Protein AF-A0AAD9PS33-F1 (afdb_monomer)

Sequence (125 aa):
MPIYRERLVDHPFTATILNNLSNNHRDLGEFDHAENYARQALDIRLELLADHRDTIKSLFDLGMALKANGKFREAKGFLELCKTMQEKVVNDKTLVKKTEEELRDVNRLLEMEQLQGVAKVCALF

Foldseek 3Di:
DVPCCPPVQQPLVQLVVLLVQLVVCLVVLVLVSSLVSLVSSLVSCCVPPNLDPSNLVSLQSNLVSCVSVLVLVVSLVSLVVSLVSCVVRVVDPVVNVVSVVVNVVSVVSVVVVVVVVVVVVVVVD

Mean predicted aligned error: 6.96 Å

pLDDT: mean 85.94, std 14.17, range [48.12, 97.12]

Structure (mmCIF, N/CA/C/O backbone):
data_AF-A0AAD9PS33-F1
#
_entry.id   AF-A0AAD9PS33-F1
#
loop_
_atom_site.group_PDB
_atom_site.id
_atom_site.type_symbol
_atom_site.label_atom_id
_atom_site.label_alt_id
_atom_site.label_comp_id
_atom_site.label_asym_id
_atom_site.label_entity_id
_atom_site.label_seq_id
_atom_site.pdbx_PDB_ins_code
_atom_site.Cartn_x
_atom_site.Cartn_y
_atom_site.Cartn_z
_atom_site.occupancy
_atom_site.B_iso_or_equiv
_atom_site.auth_seq_id
_atom_site.auth_comp_id
_atom_site.auth_asym_id
_atom_site.auth_atom_id
_atom_site.pdbx_PDB_model_num
ATOM 1 N N . MET A 1 1 ? -6.613 3.474 -21.973 1.00 51.94 1 MET A N 1
ATOM 2 C CA . MET A 1 1 ? -5.278 3.976 -22.378 1.00 51.94 1 MET A CA 1
ATOM 3 C C . MET A 1 1 ? -4.474 2.856 -23.063 1.00 51.94 1 MET A C 1
ATOM 5 O O . MET A 1 1 ? -3.626 2.259 -22.414 1.00 51.94 1 MET A O 1
ATOM 9 N N . PRO A 1 2 ? -4.743 2.521 -24.340 1.00 53.50 2 PRO A N 1
ATOM 10 C CA . PRO A 1 2 ? -4.170 1.330 -24.997 1.00 53.50 2 PRO A CA 1
ATOM 11 C C . PRO A 1 2 ? -2.664 1.440 -25.290 1.00 53.50 2 PRO A C 1
ATOM 13 O O . PRO A 1 2 ? -1.929 0.474 -25.140 1.00 53.50 2 PRO A O 1
ATOM 16 N N . ILE A 1 3 ? -2.189 2.646 -25.618 1.00 53.31 3 ILE A N 1
ATOM 17 C CA . ILE A 1 3 ? -0.833 2.882 -26.145 1.00 53.31 3 ILE A CA 1
ATOM 18 C C . ILE A 1 3 ? 0.268 2.540 -25.120 1.00 53.31 3 ILE A C 1
ATOM 20 O O . ILE A 1 3 ? 1.329 2.042 -25.490 1.00 53.31 3 ILE A O 1
ATOM 24 N N . TYR A 1 4 ? 0.019 2.748 -23.823 1.00 52.53 4 TYR A N 1
ATOM 25 C CA . TYR A 1 4 ? 0.994 2.424 -22.771 1.00 52.53 4 TYR A CA 1
ATOM 26 C C . TYR A 1 4 ? 1.117 0.912 -22.518 1.00 52.53 4 TYR A C 1
ATOM 28 O O . TYR A 1 4 ? 2.201 0.437 -22.188 1.00 52.53 4 TYR A O 1
ATOM 36 N N . ARG A 1 5 ? 0.036 0.150 -22.738 1.00 52.22 5 ARG A N 1
ATOM 37 C CA . ARG A 1 5 ? -0.025 -1.309 -22.538 1.00 52.22 5 ARG A CA 1
ATOM 38 C C . ARG A 1 5 ? 0.526 -2.129 -23.706 1.00 52.22 5 ARG A C 1
ATOM 40 O O . ARG A 1 5 ? 0.655 -3.331 -23.563 1.00 52.22 5 ARG A O 1
ATOM 47 N N . GLU A 1 6 ? 0.825 -1.520 -24.849 1.00 53.44 6 GLU A N 1
ATOM 48 C CA . GLU A 1 6 ? 1.408 -2.234 -25.999 1.00 53.44 6 GLU A CA 1
ATOM 49 C C . GLU A 1 6 ? 2.919 -2.009 -26.153 1.00 53.44 6 GLU A C 1
ATOM 51 O O . GLU A 1 6 ? 3.587 -2.802 -26.808 1.00 53.44 6 GLU A O 1
ATOM 56 N N . ARG A 1 7 ? 3.483 -0.942 -25.564 1.00 53.34 7 ARG A N 1
ATOM 57 C CA . ARG A 1 7 ? 4.892 -0.545 -25.791 1.00 53.34 7 ARG A CA 1
ATOM 58 C C . ARG A 1 7 ? 5.738 -0.308 -24.542 1.00 53.34 7 ARG A C 1
ATOM 60 O O . ARG A 1 7 ? 6.955 -0.243 -24.667 1.00 53.34 7 ARG A O 1
ATOM 67 N N . LEU A 1 8 ? 5.128 -0.148 -23.368 1.00 56.03 8 LEU A N 1
ATOM 68 C CA . LEU A 1 8 ? 5.801 0.224 -22.111 1.00 56.03 8 LEU A CA 1
ATOM 69 C C . LEU A 1 8 ? 5.342 -0.660 -20.940 1.00 56.03 8 LEU A C 1
ATOM 71 O O . LEU A 1 8 ? 5.358 -0.208 -19.794 1.00 56.03 8 LEU A O 1
ATOM 75 N N . VAL A 1 9 ? 4.888 -1.880 -21.249 1.00 55.78 9 VAL A N 1
ATOM 76 C CA . VAL A 1 9 ? 4.238 -2.818 -20.314 1.00 55.78 9 VAL A CA 1
ATOM 77 C C . VAL A 1 9 ? 5.030 -2.934 -19.018 1.00 55.78 9 VAL A C 1
ATOM 79 O O . VAL A 1 9 ? 4.466 -2.699 -17.953 1.00 55.78 9 VAL A O 1
ATOM 82 N N . ASP A 1 10 ? 6.352 -3.053 -19.144 1.00 60.84 10 ASP A N 1
ATOM 83 C CA . ASP A 1 10 ? 7.264 -3.177 -18.013 1.00 60.84 10 ASP A CA 1
ATOM 84 C C . ASP A 1 10 ? 8.231 -1.985 -17.976 1.00 60.84 10 ASP A C 1
ATOM 86 O O . ASP A 1 10 ? 9.451 -2.125 -18.035 1.00 60.84 10 ASP A O 1
ATOM 90 N N . HIS A 1 11 ? 7.695 -0.761 -17.919 1.00 69.19 11 HIS A N 1
ATOM 91 C CA . HIS A 1 11 ? 8.508 0.441 -17.710 1.00 69.19 11 HIS A CA 1
ATOM 92 C C . HIS A 1 11 ? 8.233 1.081 -16.336 1.00 69.19 11 HIS A C 1
ATOM 94 O O . HIS A 1 11 ? 7.066 1.299 -15.990 1.00 69.19 11 HIS A O 1
ATOM 100 N N . PRO A 1 12 ? 9.259 1.530 -15.580 1.00 75.69 12 PRO A N 1
ATOM 101 C CA . PRO A 1 12 ? 9.065 2.202 -14.284 1.00 75.69 12 PRO A CA 1
ATOM 102 C C . PRO A 1 12 ? 8.158 3.451 -14.337 1.00 75.69 12 PRO A C 1
ATOM 104 O O . PRO A 1 12 ? 7.503 3.820 -13.354 1.00 75.69 12 PRO A O 1
ATOM 107 N N . PHE A 1 13 ? 8.070 4.095 -15.506 1.00 83.62 13 PHE A N 1
ATOM 108 C CA . PHE A 1 13 ? 7.156 5.223 -15.740 1.00 83.62 13 PHE A CA 1
ATOM 109 C C . PHE A 1 13 ? 5.687 4.792 -15.778 1.00 83.62 13 PHE A C 1
ATOM 111 O O . PHE A 1 13 ? 4.841 5.513 -15.252 1.00 83.62 13 PHE A O 1
ATOM 118 N N . THR A 1 14 ? 5.381 3.610 -16.316 1.00 87.00 14 THR A N 1
ATOM 119 C CA . THR A 1 14 ? 4.024 3.048 -16.317 1.00 87.00 14 THR A CA 1
ATOM 120 C C . THR A 1 14 ? 3.552 2.810 -14.882 1.00 87.00 14 THR A C 1
ATOM 122 O O . THR A 1 14 ? 2.480 3.284 -14.509 1.00 87.00 14 THR A O 1
ATOM 125 N N . ALA A 1 15 ? 4.393 2.214 -14.028 1.00 90.69 15 ALA A N 1
ATOM 126 C CA . ALA A 1 15 ? 4.093 2.056 -12.601 1.00 90.69 15 ALA A CA 1
ATOM 127 C C . ALA A 1 15 ? 3.864 3.400 -11.885 1.00 90.69 15 ALA A C 1
ATOM 129 O O . ALA A 1 15 ? 2.998 3.523 -11.023 1.00 90.69 15 ALA A O 1
ATOM 130 N N . THR A 1 16 ? 4.615 4.439 -12.256 1.00 90.94 16 THR A N 1
ATOM 131 C CA . THR A 1 16 ? 4.440 5.783 -11.682 1.00 90.94 16 THR A CA 1
ATOM 132 C C . THR A 1 16 ? 3.090 6.394 -12.054 1.00 90.94 16 THR A C 1
ATOM 134 O O . THR A 1 16 ? 2.407 6.942 -11.190 1.00 90.94 16 THR A O 1
ATOM 137 N N . ILE A 1 17 ? 2.672 6.262 -13.316 1.00 91.81 17 ILE A N 1
ATOM 138 C CA . ILE A 1 17 ? 1.357 6.730 -13.775 1.00 91.81 17 ILE A CA 1
ATOM 139 C C . ILE A 1 17 ? 0.239 5.970 -13.054 1.00 91.81 17 ILE A C 1
ATOM 141 O O . ILE A 1 17 ? -0.714 6.590 -12.588 1.00 91.81 17 ILE A O 1
ATOM 145 N N . LEU A 1 18 ? 0.372 4.650 -12.913 1.00 93.62 18 LEU A N 1
ATOM 146 C CA . LEU A 1 18 ? -0.603 3.815 -12.212 1.00 93.62 18 LEU A CA 1
ATOM 147 C C . LEU A 1 18 ? -0.733 4.202 -10.729 1.00 93.62 18 LEU A C 1
ATOM 149 O O . LEU A 1 18 ? -1.852 4.360 -10.251 1.00 93.62 18 LEU A O 1
ATOM 153 N N . ASN A 1 19 ? 0.365 4.479 -10.015 1.00 93.38 19 ASN A N 1
ATOM 154 C CA . ASN A 1 19 ? 0.274 4.990 -8.637 1.00 93.38 19 ASN A CA 1
ATOM 155 C C . ASN A 1 19 ? -0.429 6.354 -8.559 1.00 93.38 19 ASN A C 1
ATOM 157 O O . ASN A 1 19 ? -1.196 6.599 -7.628 1.00 93.38 19 ASN A O 1
ATOM 161 N N . ASN A 1 20 ? -0.200 7.244 -9.527 1.00 94.44 20 ASN A N 1
ATOM 162 C CA . ASN A 1 20 ? -0.897 8.531 -9.564 1.00 94.44 20 ASN A CA 1
ATOM 163 C C . ASN A 1 20 ? -2.400 8.353 -9.819 1.00 94.44 20 ASN A C 1
ATOM 165 O O . ASN A 1 20 ? -3.205 9.006 -9.160 1.00 94.44 20 ASN A O 1
ATOM 169 N N . LEU A 1 21 ? -2.784 7.436 -10.714 1.00 95.31 21 LEU A N 1
ATOM 170 C CA . LEU A 1 21 ? -4.188 7.068 -10.909 1.00 95.31 21 LEU A CA 1
ATOM 171 C C . LEU A 1 21 ? -4.788 6.493 -9.627 1.00 95.31 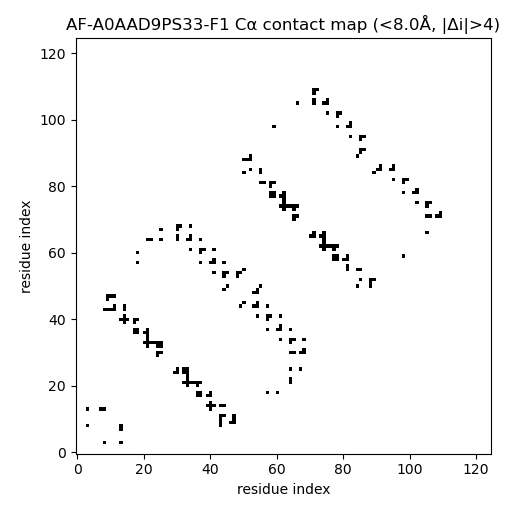21 LEU A C 1
ATOM 173 O O . LEU A 1 21 ? -5.866 6.922 -9.231 1.00 95.31 21 LEU A O 1
ATOM 177 N N . SER A 1 22 ? -4.073 5.601 -8.939 1.00 95.75 22 SER A N 1
ATOM 178 C CA . SER A 1 22 ? -4.509 5.069 -7.647 1.00 95.75 22 SER A CA 1
ATOM 179 C C . SER A 1 22 ? -4.836 6.183 -6.650 1.00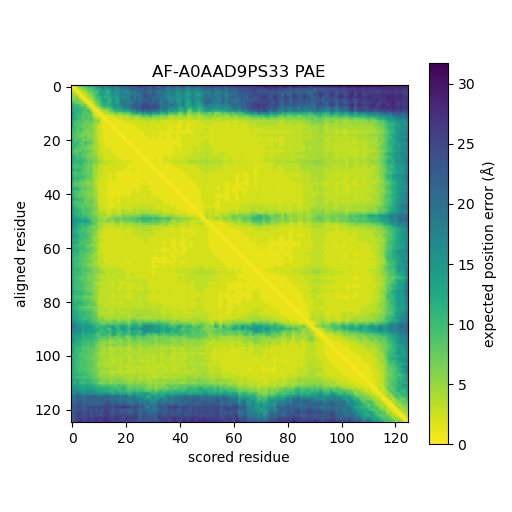 95.75 22 SER A C 1
ATOM 181 O O . SER A 1 22 ? -5.915 6.191 -6.060 1.00 95.75 22 SER A O 1
ATOM 183 N N . ASN A 1 23 ? -3.935 7.158 -6.496 1.00 94.31 23 ASN A N 1
ATOM 184 C CA . ASN A 1 23 ? -4.151 8.286 -5.591 1.00 94.31 23 ASN A CA 1
ATOM 185 C C . ASN A 1 23 ? -5.364 9.128 -5.999 1.00 94.31 23 ASN A C 1
ATOM 187 O O . ASN A 1 23 ? -6.207 9.410 -5.155 1.00 94.31 23 ASN A O 1
ATOM 191 N N . ASN A 1 24 ? -5.501 9.453 -7.287 1.00 96.75 24 ASN A N 1
ATOM 192 C CA . ASN A 1 24 ? -6.645 10.220 -7.781 1.00 96.75 24 ASN A CA 1
ATOM 193 C C . ASN A 1 24 ? -7.974 9.496 -7.518 1.00 96.75 24 ASN A C 1
ATOM 195 O O . ASN A 1 24 ? -8.916 10.103 -7.023 1.00 96.75 24 ASN A O 1
ATOM 199 N N . HIS A 1 25 ? -8.047 8.195 -7.812 1.00 96.44 25 HIS A N 1
ATOM 200 C CA . HIS A 1 25 ? -9.249 7.396 -7.566 1.00 96.44 25 HIS A CA 1
ATOM 201 C C . HIS A 1 25 ? -9.563 7.282 -6.070 1.00 96.44 25 HIS A C 1
ATOM 203 O O . HIS A 1 25 ? -10.725 7.366 -5.683 1.00 96.44 25 HIS A O 1
ATOM 209 N N . ARG A 1 26 ? -8.545 7.167 -5.209 1.00 94.94 26 ARG A N 1
ATOM 210 C CA . ARG A 1 26 ? -8.736 7.183 -3.753 1.00 94.94 26 ARG A CA 1
ATOM 211 C C . ARG A 1 26 ? -9.325 8.512 -3.284 1.00 94.94 26 ARG A C 1
ATOM 213 O O . ARG A 1 26 ? -10.250 8.506 -2.479 1.00 94.94 26 ARG A O 1
ATOM 220 N N . ASP A 1 27 ? -8.813 9.62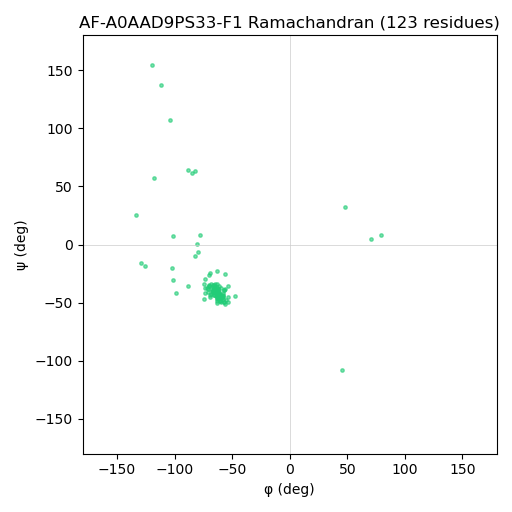7 -3.794 1.00 95.06 27 ASP A N 1
ATOM 221 C CA . ASP A 1 27 ? -9.278 10.966 -3.424 1.00 95.06 27 ASP A CA 1
ATOM 222 C C . ASP A 1 27 ? -10.705 11.241 -3.954 1.00 95.06 27 ASP A C 1
ATOM 224 O O . ASP A 1 27 ? -11.452 12.007 -3.349 1.00 95.06 27 ASP A O 1
ATOM 228 N N . LEU A 1 28 ? -11.117 10.554 -5.029 1.00 96.12 28 LEU A N 1
ATOM 229 C CA . LEU A 1 28 ? -12.498 10.521 -5.536 1.00 96.12 28 LEU A CA 1
ATOM 230 C C . LEU A 1 28 ? -13.425 9.556 -4.767 1.00 96.12 28 LEU A C 1
ATOM 232 O O . LEU A 1 28 ? -14.626 9.535 -5.027 1.00 96.12 28 LEU A O 1
ATOM 236 N N . GLY A 1 29 ? -12.901 8.757 -3.832 1.00 94.88 29 GLY A N 1
ATOM 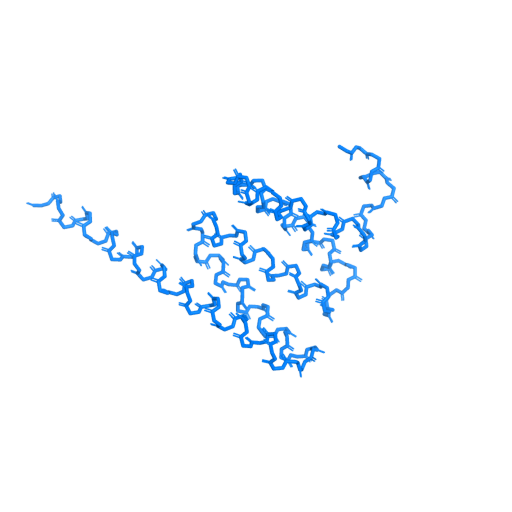237 C CA . GLY A 1 29 ? -13.664 7.734 -3.103 1.00 94.88 29 GLY A CA 1
ATOM 238 C C . GLY A 1 29 ? -13.889 6.429 -3.879 1.00 94.88 29 GLY A C 1
ATOM 239 O O . GLY A 1 29 ? -14.625 5.553 -3.431 1.00 94.88 29 GLY A O 1
ATOM 240 N N . GLU A 1 30 ? -13.248 6.264 -5.034 1.00 96.88 30 GLU A N 1
ATOM 241 C CA . GLU A 1 30 ? -13.350 5.087 -5.900 1.00 96.88 30 GLU A CA 1
ATOM 242 C C . GLU A 1 30 ? -12.316 4.023 -5.489 1.00 96.88 30 GLU A C 1
ATOM 244 O O . GLU A 1 30 ? -11.376 3.697 -6.221 1.00 96.88 30 GLU A O 1
ATOM 249 N N . PHE A 1 31 ? -12.465 3.491 -4.275 1.00 95.00 31 PHE A N 1
ATOM 250 C CA . PHE A 1 31 ? -11.424 2.702 -3.608 1.00 95.00 31 PHE A CA 1
ATOM 251 C C . PHE A 1 31 ? -11.042 1.396 -4.323 1.00 95.00 31 PHE A C 1
ATOM 253 O O . PHE A 1 31 ? -9.863 1.043 -4.341 1.00 95.00 31 PHE A O 1
ATOM 260 N N . ASP A 1 32 ? -11.984 0.715 -4.980 1.00 95.31 32 ASP A N 1
ATOM 261 C CA . ASP A 1 32 ? -11.680 -0.494 -5.760 1.00 95.31 32 ASP A CA 1
ATOM 262 C C . ASP A 1 32 ? -10.793 -0.196 -6.979 1.00 95.31 32 ASP A C 1
ATOM 264 O O . ASP A 1 32 ? -9.884 -0.965 -7.306 1.00 95.31 32 ASP A O 1
ATOM 268 N N . HIS A 1 33 ? -11.014 0.947 -7.636 1.00 94.00 33 HIS A N 1
ATOM 269 C CA . HIS A 1 33 ? -10.159 1.395 -8.736 1.00 94.00 33 HIS A CA 1
ATOM 270 C C . HIS A 1 33 ? -8.777 1.780 -8.212 1.00 94.00 33 HIS A C 1
ATOM 272 O O . HIS A 1 33 ? -7.771 1.397 -8.811 1.00 94.00 33 HIS A O 1
ATOM 278 N N . ALA A 1 34 ? -8.724 2.480 -7.074 1.00 95.50 34 ALA A N 1
ATOM 279 C CA . ALA A 1 34 ? -7.468 2.838 -6.429 1.00 95.50 34 ALA A CA 1
ATOM 280 C C . ALA A 1 34 ? -6.609 1.601 -6.131 1.00 95.50 34 ALA A C 1
ATOM 282 O O . ALA A 1 34 ? -5.454 1.522 -6.548 1.00 95.50 34 ALA A O 1
ATOM 283 N N . GLU A 1 35 ? -7.202 0.594 -5.489 1.00 96.06 35 GLU A N 1
ATOM 284 C CA . GLU A 1 35 ? -6.535 -0.671 -5.192 1.00 96.06 35 GLU A CA 1
ATOM 285 C C . GLU A 1 35 ? -6.025 -1.362 -6.463 1.00 96.06 35 GLU A C 1
ATOM 287 O O . GLU A 1 35 ? -4.870 -1.786 -6.512 1.00 96.06 35 GLU A O 1
ATOM 292 N N . ASN A 1 36 ? -6.855 -1.451 -7.505 1.00 95.81 36 ASN A N 1
ATOM 293 C CA . ASN A 1 36 ? -6.487 -2.115 -8.753 1.00 95.81 36 ASN A CA 1
ATOM 294 C C . ASN A 1 36 ? -5.259 -1.456 -9.409 1.00 95.81 36 ASN A C 1
ATOM 296 O O . ASN A 1 36 ? -4.302 -2.140 -9.783 1.00 95.81 36 ASN A O 1
ATOM 300 N N . TYR A 1 37 ? -5.242 -0.123 -9.495 1.00 96.25 37 TYR A N 1
ATOM 301 C CA . TYR A 1 37 ? -4.101 0.599 -10.053 1.00 96.25 37 TYR A CA 1
ATOM 302 C C . TYR A 1 37 ? -2.839 0.467 -9.193 1.00 96.25 37 TYR A C 1
ATOM 304 O O . TYR A 1 37 ? -1.753 0.292 -9.747 1.00 96.25 37 TYR A O 1
ATOM 312 N N . ALA A 1 38 ? -2.965 0.491 -7.862 1.00 95.56 38 ALA A N 1
ATOM 313 C CA . ALA A 1 38 ? -1.830 0.284 -6.964 1.00 95.56 38 ALA A CA 1
ATOM 314 C C . ALA A 1 38 ? -1.239 -1.133 -7.080 1.00 95.56 38 ALA A C 1
ATOM 316 O O . ALA A 1 38 ? -0.017 -1.279 -7.069 1.00 95.56 38 ALA A O 1
ATOM 317 N N . ARG A 1 39 ? -2.077 -2.170 -7.247 1.00 95.88 39 ARG A N 1
ATOM 318 C CA . ARG A 1 39 ? -1.613 -3.550 -7.488 1.00 95.88 39 ARG A CA 1
ATOM 319 C C . ARG A 1 39 ? -0.845 -3.658 -8.802 1.00 95.88 39 ARG A C 1
ATOM 321 O O . ARG A 1 39 ? 0.304 -4.079 -8.783 1.00 95.88 39 ARG A O 1
ATOM 328 N N . GLN A 1 40 ? -1.412 -3.158 -9.904 1.00 93.81 40 GLN A N 1
ATOM 329 C CA . GLN A 1 40 ? -0.723 -3.158 -11.204 1.00 93.81 40 GLN A CA 1
ATOM 330 C C . GLN A 1 40 ? 0.629 -2.423 -11.142 1.00 93.81 40 GLN A C 1
ATOM 332 O O . GLN A 1 40 ? 1.609 -2.857 -11.741 1.00 93.81 40 GLN A O 1
ATOM 337 N N . ALA A 1 41 ? 0.709 -1.309 -10.409 1.00 93.44 41 ALA A N 1
ATOM 338 C CA . ALA A 1 41 ? 1.960 -0.578 -10.235 1.00 93.44 41 ALA A CA 1
ATOM 339 C C . ALA A 1 41 ? 2.997 -1.335 -9.393 1.00 93.44 41 ALA A C 1
ATOM 341 O O . ALA A 1 41 ? 4.200 -1.167 -9.609 1.00 93.44 41 ALA A O 1
ATOM 342 N N . LEU A 1 42 ? 2.553 -2.104 -8.397 1.00 94.19 42 LEU A N 1
ATOM 343 C CA . LEU A 1 42 ? 3.425 -2.942 -7.584 1.00 94.19 42 LEU A CA 1
ATOM 344 C C . LEU A 1 42 ? 3.977 -4.110 -8.403 1.00 94.19 42 LEU A C 1
ATOM 346 O O . LEU A 1 42 ? 5.184 -4.325 -8.358 1.00 94.19 42 LEU A O 1
ATOM 350 N N . ASP A 1 43 ? 3.130 -4.789 -9.175 1.00 91.88 43 ASP A N 1
ATOM 351 C CA . ASP A 1 43 ? 3.520 -5.940 -9.998 1.00 91.88 43 ASP A CA 1
ATOM 352 C C . ASP A 1 43 ? 4.644 -5.558 -10.975 1.00 91.88 43 ASP A C 1
ATOM 354 O O . ASP A 1 43 ? 5.719 -6.155 -10.947 1.00 91.88 43 ASP A O 1
ATOM 358 N N . ILE A 1 44 ? 4.476 -4.450 -11.710 1.00 89.88 44 ILE A N 1
ATOM 359 C CA . ILE A 1 44 ? 5.507 -3.928 -12.625 1.00 89.88 44 ILE A CA 1
ATOM 360 C C . ILE A 1 44 ? 6.826 -3.635 -11.888 1.00 89.88 44 ILE A C 1
ATOM 362 O O . ILE A 1 44 ? 7.913 -3.898 -12.401 1.00 89.88 44 ILE A O 1
ATOM 366 N N . ARG A 1 45 ? 6.776 -3.056 -10.679 1.00 90.94 45 ARG A N 1
ATOM 367 C CA . ARG A 1 45 ? 8.004 -2.722 -9.932 1.00 90.94 45 ARG A CA 1
ATOM 368 C C . ARG A 1 45 ? 8.677 -3.947 -9.325 1.00 90.94 45 ARG A C 1
ATOM 370 O O . ARG A 1 45 ? 9.904 -3.967 -9.259 1.00 90.94 45 ARG A O 1
ATOM 377 N N . LEU A 1 46 ? 7.908 -4.950 -8.905 1.00 88.88 46 LEU A N 1
ATOM 378 C CA . LEU A 1 46 ? 8.455 -6.218 -8.430 1.00 88.88 46 LEU A CA 1
ATOM 379 C C . LEU A 1 46 ? 9.206 -6.938 -9.548 1.00 88.88 46 LEU A C 1
ATOM 381 O O . LEU A 1 46 ? 10.329 -7.378 -9.316 1.00 88.88 46 LEU A O 1
ATOM 385 N N . GLU A 1 47 ? 8.635 -6.987 -10.752 1.00 87.94 47 GLU A N 1
ATOM 386 C CA . GLU A 1 47 ? 9.264 -7.634 -11.908 1.00 87.94 47 GLU A CA 1
ATOM 387 C C . GLU A 1 47 ? 10.544 -6.922 -12.366 1.00 87.94 47 GLU A C 1
ATOM 389 O O . GLU A 1 47 ? 11.532 -7.573 -12.700 1.00 87.94 47 GLU A O 1
ATOM 394 N N . LEU A 1 48 ? 10.558 -5.587 -12.351 1.00 85.81 48 LEU A N 1
ATOM 395 C CA . LEU A 1 48 ? 11.675 -4.807 -12.893 1.00 85.81 48 LEU A CA 1
ATOM 396 C C . LEU A 1 48 ? 12.797 -4.517 -11.902 1.00 85.81 48 LEU A C 1
ATOM 398 O O . LEU A 1 48 ? 13.954 -4.392 -12.302 1.00 85.81 48 LEU A O 1
ATOM 402 N N . LEU A 1 49 ? 12.450 -4.291 -10.636 1.00 84.81 49 LEU A N 1
ATOM 403 C CA . LEU A 1 49 ? 13.351 -3.658 -9.674 1.00 84.81 49 LEU A CA 1
ATOM 404 C C . LEU A 1 49 ? 13.559 -4.486 -8.404 1.00 84.81 49 LEU A C 1
ATOM 406 O O . LEU A 1 49 ? 14.533 -4.232 -7.697 1.00 84.81 49 LEU A O 1
ATOM 410 N N . ALA A 1 50 ? 12.670 -5.444 -8.108 1.00 86.12 50 ALA A N 1
ATOM 411 C CA . ALA A 1 50 ? 12.676 -6.240 -6.880 1.00 86.12 50 ALA A CA 1
ATOM 412 C C . ALA A 1 50 ? 12.893 -5.364 -5.623 1.00 86.12 50 ALA A C 1
ATOM 414 O O . ALA A 1 50 ? 12.014 -4.575 -5.262 1.00 86.12 50 ALA A O 1
ATOM 415 N N . ASP A 1 51 ? 14.071 -5.433 -4.997 1.00 84.62 51 ASP A N 1
ATOM 416 C CA . ASP A 1 51 ? 14.430 -4.723 -3.765 1.00 84.62 51 ASP A CA 1
ATOM 417 C C . ASP A 1 51 ? 14.881 -3.270 -4.022 1.00 84.62 51 ASP A C 1
ATOM 419 O O . ASP A 1 51 ? 16.016 -2.878 -3.746 1.00 84.62 51 ASP A O 1
ATOM 423 N N . HIS A 1 52 ? 13.973 -2.441 -4.543 1.00 87.62 52 HIS A N 1
ATOM 424 C CA . HIS A 1 52 ? 14.234 -1.032 -4.857 1.00 87.62 52 HIS A CA 1
ATOM 425 C C . HIS A 1 52 ? 13.328 -0.065 -4.085 1.00 87.62 52 HIS A C 1
ATOM 427 O O . HIS A 1 52 ? 12.191 -0.382 -3.724 1.00 87.62 52 HIS A O 1
ATOM 433 N N . ARG A 1 53 ? 13.806 1.174 -3.889 1.00 88.81 53 ARG A N 1
ATOM 434 C CA . ARG A 1 53 ? 13.058 2.260 -3.223 1.00 88.81 53 ARG A CA 1
ATOM 435 C C . ARG A 1 53 ? 11.681 2.498 -3.859 1.00 88.81 53 ARG A C 1
ATOM 437 O O . ARG A 1 53 ? 10.715 2.772 -3.152 1.00 88.81 53 ARG A O 1
ATOM 444 N N . ASP A 1 54 ? 11.573 2.359 -5.174 1.00 89.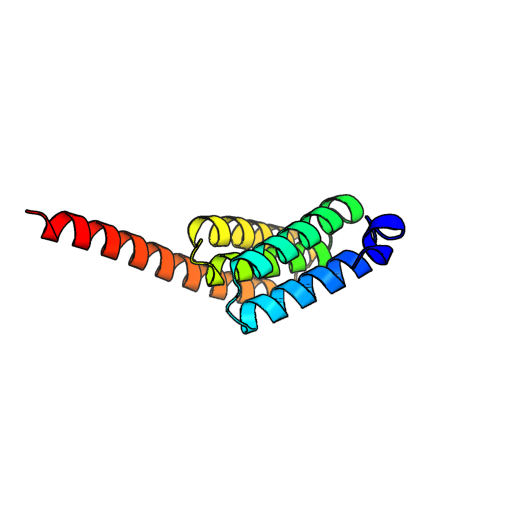69 54 ASP A N 1
ATOM 445 C CA . ASP A 1 54 ? 10.298 2.530 -5.876 1.00 89.69 54 ASP A CA 1
ATOM 446 C C . ASP A 1 54 ? 9.328 1.371 -5.623 1.00 89.69 54 ASP A C 1
ATOM 448 O O . ASP A 1 54 ? 8.125 1.603 -5.473 1.00 89.69 54 ASP A O 1
ATOM 452 N N . THR A 1 55 ? 9.817 0.132 -5.530 1.00 92.25 55 THR A N 1
ATOM 453 C CA . THR A 1 55 ? 8.989 -1.021 -5.140 1.00 92.25 55 THR A CA 1
ATOM 454 C C . THR A 1 55 ? 8.422 -0.807 -3.743 1.00 92.25 55 THR A C 1
ATOM 456 O O . THR A 1 55 ? 7.223 -0.957 -3.522 1.00 92.25 55 THR A O 1
ATOM 459 N N . ILE A 1 56 ? 9.263 -0.331 -2.823 1.00 93.44 56 ILE A N 1
ATOM 460 C CA . ILE A 1 56 ? 8.870 0.037 -1.459 1.00 93.44 56 ILE A CA 1
ATOM 461 C C . ILE A 1 56 ? 7.782 1.114 -1.462 1.00 93.44 56 ILE A C 1
ATOM 463 O O . ILE A 1 56 ? 6.798 1.005 -0.733 1.00 93.44 56 ILE A O 1
ATOM 467 N N . LYS A 1 57 ? 7.918 2.139 -2.310 1.00 92.06 57 LYS A N 1
ATOM 468 C CA . LYS A 1 57 ? 6.883 3.165 -2.456 1.00 92.06 57 LYS A CA 1
ATOM 469 C C . LYS A 1 57 ? 5.556 2.569 -2.945 1.00 92.06 57 LYS A C 1
ATOM 471 O O . LYS A 1 57 ? 4.511 2.946 -2.426 1.00 92.06 57 LYS A O 1
ATOM 476 N N . SER A 1 58 ? 5.577 1.639 -3.905 1.00 94.00 58 SER A N 1
ATOM 477 C CA . SER A 1 58 ? 4.350 0.964 -4.364 1.00 94.00 58 SER A CA 1
ATOM 478 C C . SER A 1 58 ? 3.719 0.085 -3.288 1.00 94.00 58 SER A C 1
ATOM 480 O O . SER A 1 58 ? 2.499 0.087 -3.168 1.00 94.00 58 SER A O 1
ATOM 482 N N . LEU A 1 59 ? 4.520 -0.609 -2.471 1.00 95.62 59 LEU A N 1
ATOM 483 C CA . LEU A 1 59 ? 4.011 -1.371 -1.324 1.00 95.62 59 LEU A CA 1
ATOM 484 C C . LEU A 1 59 ? 3.264 -0.462 -0.340 1.00 95.62 59 LEU A C 1
ATOM 486 O O . LEU A 1 59 ? 2.162 -0.793 0.097 1.00 95.62 59 LEU A O 1
ATOM 490 N N . PHE A 1 60 ? 3.841 0.702 -0.029 1.00 95.06 60 PHE A N 1
ATOM 491 C CA . PHE A 1 60 ? 3.200 1.694 0.832 1.00 95.06 60 PHE A CA 1
ATOM 492 C C . PHE A 1 60 ? 1.896 2.233 0.223 1.00 95.06 60 PHE A C 1
ATOM 494 O O . PHE A 1 60 ? 0.865 2.261 0.895 1.00 95.06 60 PHE A O 1
ATOM 501 N N . ASP A 1 61 ? 1.926 2.631 -1.054 1.00 94.75 61 ASP A N 1
ATOM 502 C CA . ASP A 1 61 ? 0.764 3.191 -1.755 1.00 94.75 61 ASP A CA 1
ATOM 503 C C . ASP A 1 61 ? -0.391 2.165 -1.838 1.00 94.75 61 ASP A C 1
ATOM 505 O O . ASP A 1 61 ? -1.545 2.523 -1.596 1.00 94.75 61 ASP A O 1
ATOM 509 N N . LEU A 1 62 ? -0.094 0.879 -2.079 1.00 97.12 62 LEU A N 1
ATOM 510 C CA . LEU A 1 62 ? -1.089 -0.200 -2.046 1.00 97.12 62 LEU A CA 1
ATOM 511 C C . LEU A 1 62 ? -1.661 -0.415 -0.639 1.00 97.12 62 LEU A C 1
ATOM 513 O O . LEU A 1 62 ? -2.877 -0.529 -0.486 1.00 97.12 62 LEU A O 1
ATOM 517 N N . GLY A 1 63 ? -0.817 -0.412 0.396 1.00 96.50 63 GLY A N 1
ATOM 518 C CA . GLY A 1 63 ? -1.275 -0.475 1.787 1.00 96.50 63 GLY A CA 1
ATOM 519 C C . GLY A 1 63 ? -2.254 0.654 2.130 1.00 96.50 63 GLY A C 1
ATOM 520 O O . GLY A 1 63 ? -3.267 0.429 2.794 1.00 96.50 63 GLY A O 1
ATOM 521 N N . MET A 1 64 ? -2.011 1.859 1.608 1.00 96.19 64 MET A N 1
ATOM 522 C CA . MET A 1 64 ? -2.911 3.004 1.767 1.00 96.19 64 MET A CA 1
ATOM 523 C C . MET A 1 64 ? -4.211 2.885 0.976 1.00 96.19 64 MET A C 1
ATOM 525 O O . MET A 1 64 ? -5.268 3.225 1.509 1.00 96.19 64 MET A O 1
ATOM 529 N N . ALA A 1 65 ? -4.164 2.385 -0.259 1.00 96.25 65 ALA A N 1
ATOM 530 C CA . ALA A 1 65 ? -5.370 2.119 -1.040 1.00 96.25 65 ALA A CA 1
ATOM 531 C C . ALA A 1 65 ? -6.261 1.069 -0.352 1.00 96.25 65 ALA A C 1
ATOM 533 O O . ALA A 1 65 ? -7.465 1.271 -0.224 1.00 96.25 65 ALA A O 1
ATOM 534 N N . LEU A 1 66 ? -5.662 0.003 0.189 1.00 96.56 66 LEU A N 1
ATOM 535 C CA . LEU A 1 66 ? -6.373 -1.037 0.939 1.00 96.56 66 LEU A CA 1
ATOM 536 C C . LEU A 1 66 ? -6.969 -0.514 2.252 1.00 96.56 66 LEU A C 1
ATOM 538 O O . LEU A 1 66 ? -8.111 -0.845 2.567 1.00 96.56 66 LEU A O 1
ATOM 542 N N . LYS A 1 67 ? -6.236 0.331 2.996 1.00 95.06 67 LYS A N 1
ATOM 543 C CA . LYS A 1 67 ? -6.760 1.019 4.192 1.00 95.06 67 LYS A CA 1
ATOM 544 C C . LYS A 1 67 ? -7.991 1.856 3.836 1.00 95.06 67 LYS A C 1
ATOM 546 O O . LYS A 1 67 ? -8.983 1.799 4.554 1.00 95.06 67 LYS A O 1
ATOM 551 N N . ALA A 1 68 ? -7.939 2.602 2.731 1.00 93.88 68 ALA A N 1
ATOM 552 C CA . ALA A 1 68 ? -9.067 3.404 2.260 1.00 93.88 68 ALA A CA 1
ATOM 553 C C . ALA A 1 68 ? -10.259 2.537 1.814 1.00 93.88 68 ALA A C 1
ATOM 555 O O . ALA A 1 68 ? -11.399 2.891 2.088 1.00 93.88 68 ALA A O 1
ATOM 556 N N . ASN A 1 69 ? -9.996 1.363 1.227 1.00 94.38 69 ASN A N 1
ATOM 557 C CA . ASN A 1 69 ? -11.020 0.380 0.859 1.00 94.38 69 ASN A CA 1
ATOM 558 C C . ASN A 1 69 ? -11.551 -0.450 2.053 1.00 94.38 69 ASN A C 1
ATOM 560 O O . ASN A 1 69 ? -12.239 -1.448 1.860 1.00 94.38 69 ASN A O 1
ATOM 564 N N . GLY A 1 70 ? -11.181 -0.114 3.297 1.00 93.25 70 GLY A N 1
ATOM 565 C CA . GLY A 1 70 ? -11.600 -0.842 4.502 1.00 93.25 70 GLY A CA 1
ATOM 566 C C . GLY A 1 70 ? -10.981 -2.237 4.670 1.00 93.25 70 GLY A C 1
ATOM 567 O O . GLY A 1 70 ? -11.300 -2.947 5.618 1.00 93.25 70 GLY A O 1
ATOM 568 N N . LYS A 1 71 ? -10.058 -2.648 3.793 1.00 95.12 71 LYS A N 1
ATOM 569 C CA . LYS A 1 71 ? -9.399 -3.965 3.824 1.00 95.12 71 LYS A CA 1
ATOM 570 C C . LYS A 1 71 ? -8.198 -3.950 4.772 1.00 95.12 71 LYS A C 1
ATOM 572 O O . LYS A 1 71 ? -7.052 -4.159 4.368 1.00 95.12 71 LYS A O 1
ATOM 577 N N . PHE A 1 72 ? -8.448 -3.696 6.057 1.00 94.69 72 PHE A N 1
ATOM 578 C CA . PHE A 1 72 ? -7.399 -3.430 7.052 1.00 94.69 72 PHE A CA 1
ATOM 579 C C . PHE A 1 72 ? -6.416 -4.591 7.244 1.00 94.69 72 PHE A C 1
ATOM 581 O O . PHE A 1 72 ? -5.218 -4.367 7.419 1.00 94.69 72 PHE A O 1
ATOM 588 N N . ARG A 1 73 ? -6.889 -5.842 7.165 1.00 94.69 73 ARG A N 1
ATOM 589 C CA . ARG A 1 73 ? -6.024 -7.025 7.300 1.00 94.69 73 ARG A CA 1
ATOM 590 C C . ARG A 1 73 ? -4.995 -7.124 6.170 1.00 94.69 73 ARG A C 1
ATOM 592 O O . ARG A 1 73 ? -3.829 -7.391 6.441 1.00 94.69 73 ARG A O 1
ATOM 599 N N . GLU A 1 74 ? -5.413 -6.892 4.926 1.00 94.81 74 GLU A N 1
ATOM 600 C CA . GLU A 1 74 ? -4.498 -6.881 3.778 1.00 94.81 74 GLU A CA 1
ATOM 601 C C . GLU A 1 74 ? -3.569 -5.666 3.831 1.00 94.81 74 GLU A C 1
ATOM 603 O O . GLU A 1 74 ? -2.360 -5.811 3.650 1.00 94.81 74 GLU A O 1
ATOM 608 N N . ALA A 1 75 ? -4.110 -4.485 4.157 1.00 96.12 75 ALA A N 1
ATOM 609 C CA . ALA A 1 75 ? -3.329 -3.258 4.311 1.00 96.12 75 ALA A CA 1
ATOM 610 C C . ALA A 1 75 ? -2.165 -3.443 5.295 1.00 96.12 75 ALA A C 1
ATOM 612 O O . ALA A 1 75 ? -1.032 -3.066 4.995 1.00 96.12 75 ALA A O 1
ATOM 613 N N . LYS A 1 76 ? -2.427 -4.083 6.443 1.00 95.88 76 LYS A N 1
ATOM 614 C CA . LYS A 1 76 ? -1.404 -4.408 7.443 1.00 95.88 76 LYS A CA 1
ATOM 615 C C . LYS A 1 76 ? -0.270 -5.243 6.850 1.00 95.88 76 LYS A C 1
ATOM 617 O O . LYS A 1 76 ? 0.887 -4.874 7.022 1.00 95.88 76 LYS A O 1
ATOM 622 N N . GLY A 1 77 ? -0.590 -6.317 6.127 1.00 96.44 77 GLY A N 1
ATOM 623 C CA . GLY A 1 77 ? 0.422 -7.199 5.538 1.00 96.44 77 GLY A CA 1
ATOM 624 C C . GLY A 1 77 ? 1.354 -6.467 4.567 1.00 96.44 77 GLY A C 1
ATOM 625 O O . GLY A 1 77 ? 2.574 -6.610 4.647 1.00 96.44 77 GLY A O 1
ATOM 626 N N . PHE A 1 78 ? 0.802 -5.617 3.695 1.00 96.50 78 PHE A N 1
ATOM 627 C CA . PHE A 1 78 ? 1.614 -4.827 2.762 1.00 96.50 78 PHE A CA 1
ATOM 628 C C . PHE A 1 78 ? 2.456 -3.751 3.459 1.00 96.50 78 PHE A C 1
ATOM 630 O O . PHE A 1 78 ? 3.607 -3.536 3.075 1.00 96.50 78 PHE A O 1
ATOM 637 N N . LEU A 1 79 ? 1.928 -3.096 4.497 1.00 95.69 79 LEU A N 1
ATOM 638 C CA . LEU A 1 79 ? 2.679 -2.099 5.265 1.00 95.69 7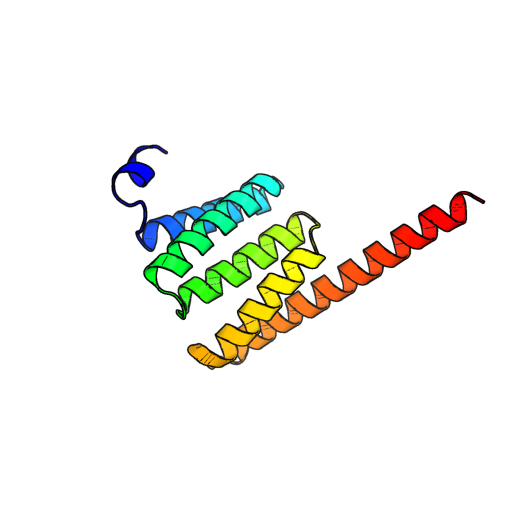9 LEU A CA 1
ATOM 639 C C . LEU A 1 79 ? 3.797 -2.731 6.117 1.00 95.69 79 LEU A C 1
ATOM 641 O O . LEU A 1 79 ? 4.875 -2.148 6.229 1.00 95.69 79 LEU A O 1
ATOM 645 N N . GLU A 1 80 ? 3.589 -3.930 6.672 1.00 95.81 80 GLU A N 1
ATOM 646 C CA . GLU A 1 80 ? 4.636 -4.694 7.370 1.00 95.81 80 GLU A CA 1
ATOM 647 C C . GLU A 1 80 ? 5.768 -5.077 6.411 1.00 95.81 80 GLU A C 1
ATOM 649 O O . GLU A 1 80 ? 6.940 -4.825 6.706 1.00 95.81 80 GLU A O 1
ATOM 654 N N . LEU A 1 81 ? 5.420 -5.587 5.223 1.00 94.06 81 LEU A N 1
ATOM 655 C CA . LEU A 1 81 ? 6.395 -5.881 4.174 1.00 94.06 81 LEU A CA 1
ATOM 656 C C . LEU A 1 81 ? 7.153 -4.616 3.743 1.00 94.06 81 LEU A C 1
ATOM 658 O O . LEU A 1 81 ? 8.381 -4.630 3.647 1.00 94.06 81 LEU A O 1
ATOM 662 N N . CYS A 1 82 ? 6.441 -3.502 3.547 1.00 94.12 82 CYS A N 1
ATOM 663 C CA . CYS A 1 82 ? 7.037 -2.204 3.236 1.00 94.12 82 CYS A CA 1
ATOM 664 C C . CYS A 1 82 ? 8.069 -1.790 4.293 1.00 94.12 82 CYS A C 1
ATOM 666 O O . CYS A 1 82 ? 9.187 -1.417 3.940 1.00 94.12 82 CYS A O 1
ATOM 668 N N . LYS A 1 83 ? 7.729 -1.895 5.583 1.00 94.06 83 LYS A N 1
ATOM 669 C CA . LYS A 1 83 ? 8.642 -1.567 6.685 1.00 94.06 83 LYS A CA 1
ATOM 670 C C . LYS A 1 83 ? 9.905 -2.431 6.646 1.00 94.06 83 LYS A C 1
ATOM 672 O O . LYS A 1 83 ? 11.009 -1.890 6.676 1.00 94.06 83 LYS A O 1
ATOM 677 N N . THR A 1 84 ? 9.759 -3.753 6.525 1.00 92.62 84 THR A N 1
ATOM 678 C CA . THR A 1 84 ? 10.909 -4.671 6.448 1.00 92.62 84 THR A CA 1
ATOM 679 C C . THR A 1 84 ? 11.835 -4.318 5.281 1.00 92.62 84 THR A C 1
ATOM 681 O O . THR A 1 84 ? 13.058 -4.368 5.411 1.00 92.62 84 THR A O 1
ATOM 684 N N . MET A 1 85 ? 11.271 -3.925 4.140 1.00 91.12 85 MET A N 1
ATOM 685 C CA . MET A 1 85 ? 12.044 -3.536 2.960 1.00 91.12 85 MET A CA 1
ATOM 686 C C . MET A 1 85 ? 12.713 -2.161 3.122 1.00 91.12 85 MET A C 1
ATOM 688 O O . MET A 1 85 ? 13.861 -1.987 2.713 1.00 91.12 85 MET A O 1
ATOM 692 N N . GLN A 1 86 ? 12.049 -1.191 3.763 1.00 91.44 86 GLN A N 1
ATOM 693 C CA . GLN A 1 86 ? 12.637 0.117 4.093 1.00 91.44 86 GLN A CA 1
ATOM 694 C C . GLN A 1 86 ? 13.871 -0.019 4.988 1.00 91.44 86 GLN A C 1
ATOM 696 O O . GLN A 1 86 ? 14.885 0.635 4.731 1.00 91.44 86 GLN A O 1
ATOM 701 N N . GLU A 1 87 ? 13.794 -0.881 6.004 1.00 89.12 87 GLU A N 1
ATOM 702 C CA . GLU A 1 87 ? 14.898 -1.163 6.927 1.00 89.12 87 GLU A CA 1
ATOM 703 C C . GLU A 1 87 ? 16.092 -1.808 6.212 1.00 89.12 87 GLU A C 1
ATOM 705 O O . GLU A 1 87 ? 17.234 -1.447 6.488 1.00 89.12 87 GLU A O 1
ATOM 710 N N . LYS A 1 88 ? 15.838 -2.715 5.258 1.00 87.38 88 LYS A N 1
ATOM 711 C CA . LYS A 1 88 ? 16.888 -3.404 4.491 1.00 87.38 88 LYS A CA 1
ATOM 712 C C . LYS A 1 88 ? 17.554 -2.528 3.426 1.00 87.38 88 LYS A C 1
ATOM 714 O O . LYS A 1 88 ? 18.774 -2.542 3.313 1.00 87.38 88 LYS A O 1
ATOM 719 N N . VAL A 1 89 ? 16.764 -1.812 2.621 1.00 84.44 89 VAL A N 1
ATOM 720 C CA . VAL A 1 89 ? 17.239 -1.177 1.374 1.00 84.44 89 VAL A CA 1
ATOM 721 C C . VAL A 1 89 ? 17.553 0.305 1.557 1.00 84.44 89 VAL A C 1
ATOM 723 O O . VAL A 1 89 ? 18.524 0.812 1.002 1.00 84.44 89 VAL A O 1
ATOM 726 N N . VAL A 1 90 ? 16.711 1.032 2.296 1.00 78.12 90 VAL A N 1
ATOM 727 C CA . VAL A 1 90 ? 16.713 2.503 2.268 1.00 78.12 90 VAL A CA 1
ATOM 728 C C . VAL A 1 90 ? 17.432 3.102 3.477 1.00 78.12 90 VAL A C 1
ATOM 730 O O . VAL A 1 90 ? 18.006 4.183 3.355 1.00 78.12 90 VAL A O 1
ATOM 733 N N . ASN A 1 91 ? 17.410 2.413 4.626 1.00 80.06 91 ASN A N 1
ATOM 734 C CA . ASN A 1 91 ? 17.992 2.859 5.901 1.00 80.06 91 ASN A CA 1
ATOM 735 C C . ASN A 1 91 ? 17.608 4.310 6.281 1.00 80.06 91 ASN A C 1
ATOM 737 O O . ASN A 1 91 ? 18.374 5.048 6.903 1.00 80.06 91 ASN A O 1
ATOM 741 N N . ASP A 1 92 ? 16.402 4.734 5.889 1.00 83.38 92 ASP A N 1
ATOM 742 C CA . ASP A 1 92 ? 15.856 6.056 6.185 1.00 83.38 92 ASP A CA 1
ATOM 743 C C . ASP A 1 92 ? 14.820 5.945 7.303 1.00 83.38 92 ASP A C 1
ATOM 745 O O . ASP A 1 92 ? 13.696 5.469 7.118 1.00 83.38 92 ASP A O 1
ATOM 749 N N . LYS A 1 93 ? 15.208 6.423 8.487 1.00 82.44 93 LYS A N 1
ATOM 750 C CA . LYS A 1 93 ? 14.380 6.372 9.696 1.00 82.44 93 LYS A CA 1
ATOM 751 C C . LYS A 1 93 ? 13.089 7.182 9.575 1.00 82.44 93 LYS A C 1
ATOM 753 O O . LYS A 1 93 ? 12.155 6.917 10.325 1.00 82.44 93 LYS A O 1
ATOM 758 N N . THR A 1 94 ? 13.019 8.174 8.687 1.00 85.62 94 THR A N 1
ATOM 759 C CA . THR A 1 94 ? 11.811 9.000 8.527 1.00 85.62 94 THR A CA 1
ATOM 760 C C . THR A 1 94 ? 10.700 8.235 7.809 1.00 85.62 94 THR A C 1
ATOM 762 O O . THR A 1 94 ? 9.552 8.263 8.249 1.00 85.62 94 THR A O 1
ATOM 765 N N . LEU A 1 95 ? 11.051 7.473 6.768 1.00 83.31 95 LEU A N 1
ATOM 766 C CA . LEU A 1 95 ? 10.113 6.635 6.016 1.00 83.31 95 LEU A CA 1
ATOM 767 C C . LEU A 1 95 ? 9.587 5.469 6.858 1.00 83.31 95 LEU A C 1
ATOM 769 O O . LEU A 1 95 ? 8.389 5.182 6.828 1.00 83.31 95 LEU A O 1
ATOM 773 N N . VAL A 1 96 ? 10.466 4.859 7.660 1.00 87.88 96 VAL A N 1
ATOM 774 C CA . VAL A 1 96 ? 10.084 3.791 8.595 1.00 87.88 96 VAL A CA 1
ATOM 775 C C . VAL A 1 96 ? 9.069 4.305 9.612 1.00 87.88 96 VAL A C 1
ATOM 777 O O . VAL A 1 96 ? 8.014 3.697 9.765 1.00 87.88 96 VAL A O 1
ATOM 780 N N . LYS A 1 97 ? 9.319 5.465 10.238 1.00 90.19 97 LYS A N 1
ATOM 781 C CA . LYS A 1 97 ? 8.382 6.066 11.203 1.00 90.19 97 LYS A CA 1
ATOM 782 C C . LYS A 1 97 ? 7.005 6.332 10.603 1.00 90.19 97 LYS A C 1
ATOM 784 O O . LYS A 1 97 ? 6.007 5.978 11.218 1.00 90.19 97 LYS A O 1
ATOM 789 N N . LYS A 1 98 ? 6.946 6.891 9.390 1.00 91.44 98 LYS A N 1
ATOM 790 C CA . LYS A 1 98 ? 5.669 7.120 8.699 1.00 91.44 98 LYS A CA 1
ATOM 791 C C . LYS A 1 98 ? 4.902 5.809 8.497 1.00 91.44 98 LYS A C 1
ATOM 793 O O . LYS A 1 98 ? 3.708 5.737 8.757 1.00 91.44 98 LYS A O 1
ATOM 798 N N . THR A 1 99 ? 5.591 4.758 8.059 1.00 92.31 99 THR A N 1
ATOM 799 C CA . THR A 1 99 ? 4.978 3.434 7.865 1.00 92.31 99 THR A CA 1
ATOM 800 C C . THR A 1 99 ? 4.509 2.827 9.191 1.00 92.31 99 THR A C 1
ATOM 802 O O . THR A 1 99 ? 3.453 2.204 9.243 1.00 92.31 99 THR A O 1
ATOM 805 N N . GLU A 1 100 ? 5.248 3.037 10.282 1.00 93.38 100 GLU A N 1
ATOM 806 C CA . GLU A 1 100 ? 4.850 2.606 11.627 1.00 93.38 100 GLU A CA 1
ATOM 807 C C . GLU A 1 100 ? 3.614 3.337 12.154 1.00 93.38 100 GLU A C 1
ATOM 809 O O . GLU A 1 100 ? 2.767 2.712 12.792 1.00 93.38 100 GLU A O 1
ATOM 814 N N . GLU A 1 101 ? 3.506 4.641 11.908 1.00 94.50 101 GLU A N 1
ATOM 815 C CA . GLU A 1 101 ? 2.323 5.434 12.254 1.00 94.50 101 GLU A CA 1
ATOM 816 C C . GLU A 1 101 ? 1.087 4.888 11.532 1.00 94.50 101 GLU A C 1
ATOM 818 O O . GLU A 1 101 ? 0.094 4.550 12.176 1.00 94.50 101 GLU A O 1
ATOM 823 N N . GLU A 1 102 ? 1.192 4.662 10.222 1.00 94.94 102 GLU A N 1
ATOM 824 C CA . GLU A 1 102 ? 0.104 4.075 9.436 1.00 94.94 102 GLU A CA 1
ATOM 825 C C . GLU A 1 102 ? -0.254 2.652 9.887 1.00 94.94 102 GLU A C 1
ATOM 827 O O . GLU A 1 102 ? -1.431 2.296 9.954 1.00 94.94 102 GLU A O 1
ATOM 832 N 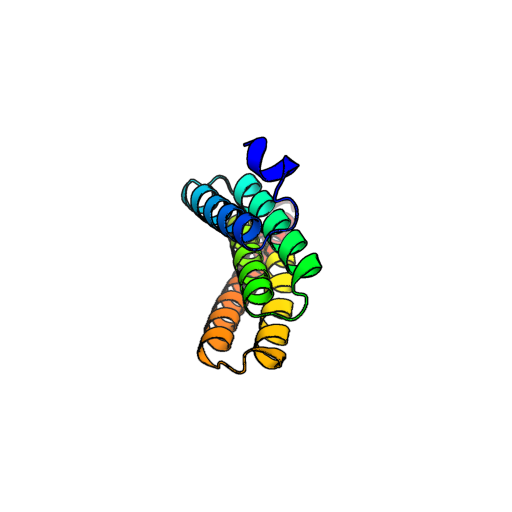N . LEU A 1 103 ? 0.737 1.835 10.257 1.00 94.94 103 LEU A N 1
ATOM 833 C CA . LEU A 1 103 ? 0.499 0.508 10.827 1.00 94.94 103 LEU A CA 1
ATOM 834 C C . LEU A 1 103 ? -0.262 0.576 12.152 1.00 94.94 103 LEU A C 1
ATOM 836 O O . LEU A 1 103 ? -1.142 -0.251 12.392 1.00 94.94 103 LEU A O 1
ATOM 840 N N . ARG A 1 104 ? 0.056 1.532 13.033 1.00 95.19 104 ARG A N 1
ATOM 841 C CA . ARG A 1 104 ? -0.682 1.719 14.295 1.00 95.19 104 ARG A CA 1
ATOM 842 C C . ARG A 1 104 ? -2.136 2.084 14.028 1.00 95.19 104 ARG A C 1
ATOM 844 O O . ARG A 1 104 ? -3.021 1.519 14.669 1.00 95.19 104 ARG A O 1
ATOM 851 N N . ASP A 1 105 ? -2.376 2.965 13.064 1.00 95.12 105 ASP A N 1
ATOM 852 C CA . ASP A 1 105 ? -3.728 3.351 12.666 1.00 95.12 105 ASP A CA 1
ATOM 853 C C . ASP A 1 105 ? -4.512 2.168 12.094 1.00 95.12 105 ASP A C 1
ATOM 855 O O . ASP A 1 105 ? -5.643 1.922 12.509 1.00 95.12 105 ASP A O 1
ATOM 859 N N . VAL A 1 106 ? -3.909 1.391 11.188 1.00 95.25 106 VAL A N 1
ATOM 860 C CA . VAL A 1 106 ? -4.541 0.191 10.615 1.00 95.25 106 VAL A CA 1
ATOM 861 C C . VAL A 1 106 ? -4.853 -0.845 11.698 1.00 95.25 106 VAL A C 1
ATOM 863 O O . VAL A 1 106 ? -5.936 -1.423 11.682 1.00 95.25 106 VAL A O 1
ATOM 866 N N . ASN A 1 107 ? -3.955 -1.058 12.666 1.00 93.81 107 ASN A N 1
ATOM 867 C CA . ASN A 1 107 ? -4.212 -1.973 13.783 1.00 93.81 107 ASN A CA 1
ATOM 868 C C . ASN A 1 107 ? -5.385 -1.496 14.653 1.00 93.81 107 ASN A C 1
ATOM 870 O O . ASN A 1 107 ? -6.253 -2.300 14.979 1.00 93.81 107 ASN A O 1
ATOM 874 N N . ARG A 1 108 ? -5.468 -0.194 14.956 1.00 94.06 108 ARG A N 1
ATOM 875 C CA . ARG A 1 108 ? -6.607 0.373 15.695 1.00 94.06 108 ARG A CA 1
ATOM 876 C C . ARG A 1 108 ? -7.924 0.172 14.941 1.00 94.06 108 ARG A C 1
ATOM 878 O O . ARG A 1 108 ? -8.916 -0.224 15.543 1.00 94.06 108 ARG A O 1
ATOM 885 N N . LEU A 1 109 ? -7.940 0.429 13.632 1.00 92.62 109 LEU A N 1
ATOM 886 C CA . LEU A 1 109 ? -9.131 0.239 12.795 1.00 92.62 109 LEU A CA 1
ATOM 887 C C . LEU A 1 109 ? -9.558 -1.235 12.739 1.00 92.62 109 LEU A C 1
ATOM 889 O O . LEU A 1 109 ? -10.745 -1.530 12.851 1.00 92.62 109 LEU A O 1
ATOM 893 N N . LEU A 1 110 ? -8.595 -2.154 12.650 1.00 92.31 110 LEU A N 1
ATOM 894 C CA . LEU A 1 110 ? -8.845 -3.594 12.671 1.00 92.31 110 LEU A CA 1
ATOM 895 C C . LEU A 1 110 ? -9.430 -4.065 14.016 1.00 92.31 110 LEU A C 1
ATOM 897 O O . LEU A 1 110 ? -10.338 -4.892 14.037 1.00 92.31 110 LEU A O 1
ATOM 901 N N . GLU A 1 111 ? -8.939 -3.541 15.141 1.00 91.19 111 GLU A N 1
ATOM 902 C CA . GLU A 1 111 ? -9.498 -3.822 16.473 1.00 91.19 111 GLU A CA 1
ATOM 903 C C . GLU A 1 111 ? -10.936 -3.295 16.603 1.00 91.19 111 GLU A C 1
ATOM 905 O O . GLU A 1 111 ? -11.816 -3.998 17.103 1.00 91.19 111 GLU A O 1
ATOM 910 N N . MET A 1 112 ? -11.208 -2.085 16.104 1.00 88.25 112 MET A N 1
ATOM 911 C CA . MET A 1 112 ? -12.559 -1.511 16.093 1.00 88.25 112 MET A CA 1
ATOM 912 C C . MET A 1 112 ? -13.531 -2.332 15.234 1.00 88.25 112 MET A C 1
ATOM 914 O O . MET A 1 112 ? -14.668 -2.556 15.650 1.00 88.25 112 MET A O 1
ATOM 918 N N . GLU A 1 113 ? -13.089 -2.816 14.072 1.00 86.06 113 GLU A N 1
ATOM 919 C CA . GLU A 1 113 ? -13.875 -3.701 13.205 1.00 86.06 113 GLU A CA 1
ATOM 920 C C . GLU A 1 113 ? -14.241 -5.012 13.922 1.00 86.06 113 GLU A C 1
ATOM 922 O O . GLU A 1 113 ? -15.396 -5.446 13.891 1.00 86.06 113 GLU A O 1
ATOM 927 N N . GLN A 1 114 ? -13.289 -5.611 14.646 1.00 80.00 114 GLN A N 1
ATOM 928 C CA . GLN A 1 114 ? -13.532 -6.822 15.437 1.00 80.00 114 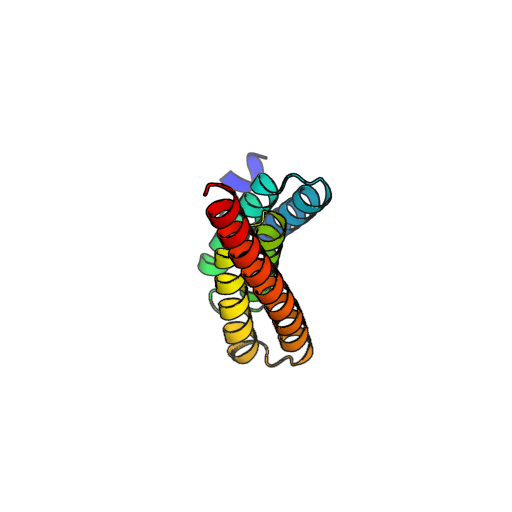GLN A CA 1
ATOM 929 C C . GLN A 1 114 ? -14.546 -6.578 16.560 1.00 80.00 114 GLN A C 1
ATOM 931 O O . GLN A 1 114 ? -15.473 -7.369 16.732 1.00 80.00 114 GLN A O 1
ATOM 936 N N . LEU A 1 115 ? -14.426 -5.464 17.288 1.00 77.00 115 LEU A N 1
ATOM 937 C CA . LEU A 1 115 ? -15.357 -5.105 18.364 1.00 77.00 115 LEU A CA 1
ATOM 938 C C . LEU A 1 115 ? -16.780 -4.847 17.844 1.00 77.00 115 LEU A C 1
ATOM 940 O O . LEU A 1 115 ? -17.751 -5.277 18.469 1.00 77.00 115 LEU A O 1
ATOM 944 N N . GLN A 1 116 ? -16.926 -4.202 16.682 1.00 69.75 116 GLN A N 1
ATOM 945 C CA . GLN A 1 116 ? -18.231 -4.004 16.039 1.00 69.75 116 GLN A CA 1
ATOM 946 C C . GLN A 1 116 ? -18.856 -5.320 15.558 1.00 69.75 116 GLN A C 1
ATOM 948 O O . GLN A 1 116 ? -20.074 -5.495 15.658 1.00 69.75 116 GLN A O 1
ATOM 953 N N . GLY A 1 117 ? -18.038 -6.259 15.073 1.00 61.94 117 GLY A N 1
ATOM 954 C CA . GLY A 1 117 ? -18.482 -7.609 14.728 1.00 61.94 117 GLY A CA 1
ATOM 955 C C . GLY A 1 117 ? -19.040 -8.364 15.937 1.00 61.94 117 GLY A C 1
ATOM 956 O O . GLY A 1 117 ? -20.126 -8.934 15.857 1.00 61.94 117 GLY A O 1
ATOM 957 N N . VAL A 1 118 ? -18.352 -8.301 17.082 1.00 59.56 118 VAL A N 1
ATOM 958 C CA . VAL A 1 118 ? -18.797 -8.939 18.335 1.00 59.56 118 VAL A CA 1
ATOM 959 C C . VAL A 1 118 ? -20.076 -8.286 18.877 1.00 59.56 118 VAL A C 1
ATOM 961 O O . VAL A 1 118 ? -21.005 -8.990 19.272 1.00 59.56 118 VAL A O 1
ATOM 964 N N . ALA A 1 119 ? -20.185 -6.954 18.825 1.00 58.34 119 ALA A N 1
ATOM 965 C CA . ALA A 1 119 ? -21.378 -6.232 19.275 1.00 58.34 119 ALA A CA 1
ATOM 966 C C . ALA A 1 119 ? -22.637 -6.567 18.449 1.00 58.34 119 ALA A C 1
ATOM 968 O O . ALA A 1 119 ? -23.723 -6.694 19.014 1.00 58.34 119 ALA A O 1
ATOM 969 N N . LYS A 1 120 ? -22.505 -6.772 17.129 1.00 55.50 120 LYS A N 1
ATOM 970 C CA . LYS A 1 120 ? -23.617 -7.232 16.274 1.00 55.50 120 LYS A CA 1
ATOM 971 C C . LYS A 1 120 ? -24.081 -8.651 16.612 1.00 55.50 120 LYS A C 1
ATOM 973 O O . LYS A 1 120 ? -25.272 -8.920 16.516 1.00 55.50 120 LYS A O 1
ATOM 978 N N . VAL A 1 121 ? -23.170 -9.540 17.012 1.00 54.78 121 VAL A N 1
ATOM 979 C CA . VAL A 1 121 ? -23.515 -10.911 17.426 1.00 54.78 121 VAL A CA 1
ATOM 98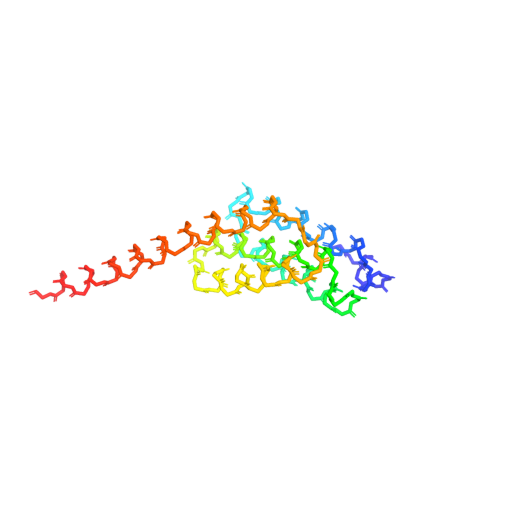0 C C . VAL A 1 121 ? -24.233 -10.914 18.781 1.00 54.78 121 VAL A C 1
ATOM 982 O O . VAL A 1 121 ? -25.198 -11.652 18.947 1.00 54.78 121 VAL A O 1
ATOM 985 N N . CYS A 1 122 ? -23.833 -10.058 19.727 1.00 53.88 122 CYS A N 1
ATOM 986 C CA . CYS A 1 122 ? -24.508 -9.941 21.025 1.00 53.88 122 CYS A CA 1
ATOM 987 C C . CYS A 1 122 ? -25.904 -9.296 20.957 1.00 53.88 122 CYS A C 1
ATOM 989 O O . CYS A 1 122 ? -26.723 -9.587 21.815 1.00 53.88 122 CYS A O 1
ATOM 991 N N . ALA A 1 123 ? -26.197 -8.454 19.960 1.00 54.94 123 ALA A N 1
ATOM 992 C CA . ALA A 1 123 ? -27.515 -7.823 19.795 1.00 54.94 123 ALA A CA 1
ATOM 993 C C . ALA A 1 123 ? -28.580 -8.733 19.139 1.00 54.94 123 ALA A C 1
ATOM 995 O O . ALA A 1 123 ? -29.704 -8.291 18.907 1.00 54.94 123 ALA A O 1
ATOM 996 N N . LEU A 1 124 ? -28.222 -9.976 18.800 1.00 54.00 124 LEU A N 1
ATOM 997 C CA . LEU A 1 124 ? -29.105 -10.983 18.195 1.00 54.00 124 LEU A CA 1
ATOM 998 C C . LEU A 1 124 ? -29.609 -12.040 19.200 1.00 54.00 124 LEU A C 1
ATOM 1000 O O . LEU A 1 124 ? -30.252 -13.004 18.784 1.00 54.00 124 LEU A O 1
ATOM 1004 N N . PHE A 1 125 ? -29.338 -11.857 20.495 1.00 48.12 125 PHE A N 1
ATOM 1005 C CA . PHE A 1 125 ? -29.836 -12.676 21.606 1.00 48.12 125 PHE A CA 1
ATOM 1006 C C . PHE A 1 125 ? -30.615 -11.806 22.592 1.00 48.12 125 PHE A C 1
ATOM 1008 O O . PHE A 1 125 ? -31.594 -12.329 23.169 1.00 48.12 125 PHE A O 1
#

Secondary structure (DSSP, 8-state):
-HHHHHH-TT-HHHHHHHHHHHHHHHHTT-HHHHHHHHHHHHHHHHHHHSSSHHHHHHHHHHHHHHHHTT-HHHHHHHHHHHHHHIIIII--HHHHHHHHHHHHHHHHHHHHHHHHHHHHHHTT-

Nearest PDB structures (foldseek):
  4gyo-assembly3_B  TM=7.713E-01  e=5.123E-02  Bacillus subtilis subsp. subtilis str. 168
  4gyo-assembly2_A  TM=8.658E-01  e=8.563E-02  Bacillus subtilis subsp. subtilis str. 168
  4i9e-assembly1_B  TM=8.596E-01  e=1.052E-01  Bacillus subtilis subsp. subtilis str. 168
  3q15-assembly1_A-2  TM=6.887E-01  e=2.158E-01  Bacillus subtilis
  4i1a-assembly3_A  TM=5.055E-01  e=6.972E-02  Bacillus subtilis subsp. subtilis str. 168

InterPro domains:
  IPR002151 Kinesin light chain [PTHR45783] (10-103)
  IPR011990 Tetratricopeptide-like helical domain superfamily [G3DSA:1.25.40.10] (1-120)
  IPR011990 Tetratricopeptide-like helical domain superfamily [SSF48452] (6-86)

Radius of gyration: 16.48 Å; Cα contacts (8 Å, |Δi|>4): 139; chains: 1; bounding box: 48×24×48 Å

Organism: Acropora cervicornis (NCBI:txid6130)

Solvent-accessible surface area (backbone atoms only — not comparable to full-atom values): 6389 Å² total; per-residue (Å²): 124,70,72,53,67,75,75,37,69,83,31,78,66,50,26,51,52,27,41,52,50,13,51,52,28,42,76,70,67,40,26,70,60,6,33,52,28,15,48,58,17,29,53,40,27,45,77,74,52,47,89,34,75,66,27,38,50,28,30,43,52,28,17,51,26,25,46,72,54,66,39,30,74,60,15,44,55,34,33,53,51,23,39,59,48,37,62,74,70,64,71,47,70,67,62,42,50,53,46,50,53,54,45,52,52,36,52,52,52,46,52,53,51,53,54,52,54,52,51,58,59,62,74,75,113